Protein AF-T1E866-F1 (afdb_monomer_lite)

Structure (mmCIF, N/CA/C/O backbone):
data_AF-T1E866-F1
#
_entry.id   AF-T1E866-F1
#
loop_
_atom_site.group_PDB
_atom_site.id
_atom_site.type_symbol
_atom_site.label_atom_id
_atom_site.label_alt_id
_atom_site.label_comp_id
_atom_site.label_asym_id
_atom_site.label_entity_id
_atom_site.label_seq_id
_atom_site.pdbx_PDB_ins_code
_atom_site.Cartn_x
_atom_site.Cartn_y
_atom_site.Cartn_z
_atom_site.occupancy
_atom_site.B_iso_or_equiv
_atom_site.auth_seq_id
_atom_site.auth_comp_id
_atom_site.auth_asym_id
_atom_site.auth_atom_id
_atom_site.pdbx_PDB_model_num
ATOM 1 N N . MET A 1 1 ? -22.130 5.544 -5.874 1.00 69.06 1 MET A N 1
ATOM 2 C CA . MET A 1 1 ? -20.720 5.837 -5.523 1.00 69.06 1 MET A CA 1
ATOM 3 C C . MET A 1 1 ? -20.012 4.510 -5.262 1.00 69.06 1 MET A C 1
ATOM 5 O O . MET A 1 1 ? -20.397 3.837 -4.322 1.00 69.06 1 MET A O 1
ATOM 9 N N . THR A 1 2 ? -19.070 4.091 -6.118 1.00 89.69 2 THR A N 1
ATOM 10 C CA . THR A 1 2 ? -18.513 2.711 -6.136 1.00 89.69 2 THR A CA 1
ATOM 11 C C . THR A 1 2 ? -17.611 2.375 -4.942 1.00 89.69 2 THR A C 1
ATOM 13 O O . THR A 1 2 ? -17.601 1.239 -4.492 1.00 89.69 2 THR A O 1
ATOM 16 N N . TRP A 1 3 ? -16.903 3.368 -4.393 1.00 91.19 3 TRP A N 1
ATOM 17 C CA . TRP A 1 3 ? -16.041 3.219 -3.215 1.00 91.19 3 TRP A CA 1
ATOM 18 C C . TRP A 1 3 ? -16.491 4.188 -2.118 1.00 91.19 3 TRP A C 1
ATOM 20 O O . TRP A 1 3 ? -16.171 5.382 -2.219 1.00 91.19 3 TRP A O 1
ATOM 30 N N . PRO A 1 4 ? -17.272 3.734 -1.122 1.00 90.88 4 PRO A N 1
ATOM 31 C CA . PRO A 1 4 ? -17.733 4.593 -0.032 1.00 90.88 4 PRO A CA 1
ATOM 32 C C . PRO A 1 4 ? -16.583 4.965 0.912 1.00 90.88 4 PRO A C 1
ATOM 34 O O . PRO A 1 4 ? -16.454 6.126 1.289 1.00 90.88 4 PRO A O 1
ATOM 37 N N . GLN A 1 5 ? -15.700 4.011 1.216 1.00 93.00 5 GLN A N 1
ATOM 38 C CA . GLN A 1 5 ? -14.484 4.240 1.993 1.00 93.00 5 GLN A CA 1
ATOM 39 C C . GLN A 1 5 ? -13.355 4.706 1.066 1.00 93.00 5 GLN A C 1
ATOM 41 O O . GLN A 1 5 ? -13.042 4.051 0.072 1.00 93.00 5 GLN A O 1
ATOM 46 N N . LYS A 1 6 ? -12.747 5.856 1.376 1.00 95.44 6 LYS A N 1
ATOM 47 C CA . LYS A 1 6 ? -11.632 6.448 0.611 1.00 95.44 6 LYS A CA 1
ATOM 48 C C . LYS A 1 6 ? -10.279 5.990 1.150 1.00 95.44 6 LYS A C 1
ATOM 50 O O . LYS A 1 6 ? -9.395 6.806 1.381 1.00 95.44 6 LYS A O 1
ATOM 55 N N . LEU A 1 7 ? -10.161 4.686 1.371 1.00 97.44 7 LEU A N 1
ATOM 56 C CA . LEU A 1 7 ? -8.967 4.032 1.892 1.00 97.44 7 LEU A CA 1
ATOM 57 C C . LEU A 1 7 ? -8.283 3.245 0.776 1.00 97.44 7 LEU A C 1
ATOM 59 O O . LEU A 1 7 ? -8.947 2.715 -0.118 1.00 97.44 7 LEU A O 1
ATOM 63 N N . LEU A 1 8 ? -6.959 3.197 0.842 1.00 97.56 8 LEU A N 1
ATOM 64 C CA . LEU A 1 8 ? -6.064 2.534 -0.097 1.00 97.56 8 LEU A CA 1
ATOM 65 C C . LEU A 1 8 ? -5.259 1.473 0.641 1.00 97.56 8 LEU A C 1
ATOM 67 O O . LEU A 1 8 ? -4.536 1.817 1.566 1.00 97.56 8 LEU A O 1
ATOM 71 N N . TRP A 1 9 ? -5.287 0.232 0.178 1.00 98.50 9 TRP A N 1
ATOM 72 C CA . TRP A 1 9 ? -4.346 -0.793 0.621 1.00 98.50 9 TRP A CA 1
ATOM 73 C C . TRP A 1 9 ? -2.929 -0.542 0.066 1.00 98.50 9 TRP A C 1
ATOM 75 O O . TRP A 1 9 ? -2.781 -0.314 -1.134 1.00 98.50 9 TRP A O 1
ATOM 85 N N . HIS A 1 10 ? -1.882 -0.634 0.902 1.00 98.38 10 HIS A N 1
ATOM 86 C CA . HIS A 1 10 ? -0.481 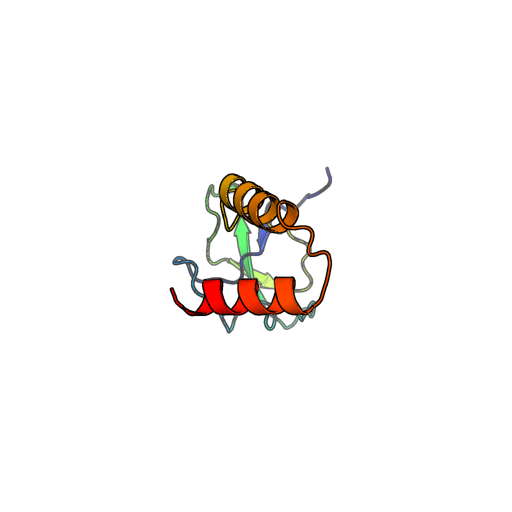-0.568 0.431 1.00 98.38 10 HIS A CA 1
ATOM 87 C C . HIS A 1 10 ? 0.471 -1.597 1.071 1.00 98.38 10 HIS A C 1
ATOM 89 O O . HIS A 1 10 ? 1.388 -2.056 0.393 1.00 98.38 10 HIS A O 1
ATOM 95 N N . GLY A 1 11 ? 0.266 -2.011 2.331 1.00 98.31 11 GLY A N 1
ATOM 96 C CA . GLY A 1 11 ? 1.050 -3.098 2.949 1.00 98.31 11 GLY A CA 1
ATOM 97 C C . GLY A 1 11 ? 2.565 -2.837 3.048 1.00 98.31 11 GLY A C 1
ATOM 98 O O . GLY A 1 11 ? 3.372 -3.765 2.940 1.00 98.31 11 GLY A O 1
ATOM 99 N N . SER A 1 12 ? 2.964 -1.577 3.223 1.00 98.38 12 SER A N 1
ATOM 100 C CA . SER A 1 12 ? 4.367 -1.140 3.220 1.00 98.38 12 SER A CA 1
ATOM 101 C C . SER A 1 12 ? 4.679 -0.146 4.341 1.00 98.38 12 SER A C 1
ATOM 103 O O . SER A 1 12 ? 3.784 0.546 4.822 1.00 98.38 12 SER A O 1
ATOM 105 N N . SER A 1 13 ? 5.951 -0.005 4.712 1.00 97.94 13 SER A N 1
ATOM 106 C CA . SER A 1 13 ? 6.422 1.079 5.579 1.00 97.94 13 SER A CA 1
ATOM 107 C C . SER A 1 13 ? 6.248 2.446 4.901 1.00 97.94 13 SER A C 1
ATOM 109 O O . SER A 1 13 ? 5.967 2.536 3.699 1.00 97.94 13 SER A O 1
ATOM 111 N N . ALA A 1 14 ? 6.469 3.525 5.655 1.00 97.00 14 ALA A N 1
ATOM 112 C CA . ALA A 1 14 ? 6.444 4.891 5.126 1.00 97.00 14 ALA A CA 1
ATOM 113 C C . ALA A 1 14 ? 7.501 5.141 4.028 1.00 97.00 14 ALA A C 1
ATOM 115 O O . ALA A 1 14 ? 7.355 6.070 3.238 1.00 97.00 14 ALA A O 1
ATOM 116 N N . LEU A 1 15 ? 8.544 4.303 3.958 1.00 97.19 15 LEU A N 1
ATOM 117 C CA . LEU A 1 15 ? 9.589 4.349 2.929 1.00 97.19 15 LEU A CA 1
ATOM 118 C C . LEU A 1 15 ? 9.293 3.434 1.728 1.00 97.19 15 LEU A C 1
ATOM 120 O O . LEU A 1 15 ? 10.094 3.356 0.801 1.00 97.19 15 LEU A O 1
ATOM 124 N N . GLY A 1 16 ? 8.149 2.742 1.726 1.00 96.94 16 GLY A N 1
ATOM 125 C CA . GLY A 1 16 ? 7.756 1.827 0.652 1.00 96.94 16 GLY A CA 1
ATOM 126 C C . GLY A 1 16 ? 8.354 0.422 0.766 1.00 96.94 16 GLY A C 1
ATOM 127 O O . GLY A 1 16 ? 8.193 -0.389 -0.144 1.00 96.94 16 GLY A O 1
ATOM 128 N N . GLU A 1 17 ? 9.013 0.097 1.878 1.00 98.31 17 GLU A N 1
ATOM 129 C CA . GLU A 1 17 ? 9.510 -1.255 2.133 1.00 98.31 17 GLU A CA 1
ATOM 130 C C . GLU A 1 17 ? 8.355 -2.183 2.507 1.00 98.31 17 GLU A C 1
ATOM 132 O O . GLU A 1 17 ? 7.375 -1.772 3.124 1.00 98.31 17 GLU A O 1
ATOM 137 N N . ARG A 1 18 ? 8.467 -3.464 2.170 1.00 97.88 18 ARG A N 1
ATOM 138 C CA . ARG A 1 18 ? 7.448 -4.467 2.501 1.00 97.88 18 ARG A CA 1
ATOM 139 C C . ARG A 1 18 ? 7.246 -4.575 4.019 1.00 97.88 18 ARG A C 1
ATOM 141 O O . ARG A 1 18 ? 8.183 -4.911 4.737 1.00 97.88 18 ARG A O 1
ATOM 148 N N . ALA A 1 19 ? 6.010 -4.401 4.489 1.00 97.81 19 ALA A N 1
ATOM 149 C CA . ALA A 1 19 ? 5.663 -4.556 5.901 1.00 97.81 19 ALA A CA 1
ATOM 150 C C . ALA A 1 19 ? 5.182 -5.989 6.191 1.00 97.81 19 ALA A C 1
ATOM 152 O O . ALA A 1 19 ? 3.986 -6.267 6.171 1.00 97.81 19 ALA A O 1
ATOM 153 N N . ILE A 1 20 ? 6.129 -6.903 6.437 1.00 97.62 20 ILE A N 1
ATOM 154 C CA . ILE A 1 20 ? 5.898 -8.363 6.535 1.00 97.62 20 ILE A CA 1
ATOM 155 C C . ILE A 1 20 ? 4.819 -8.749 7.562 1.00 97.62 20 ILE A C 1
ATOM 157 O O . ILE A 1 20 ? 4.115 -9.735 7.379 1.00 97.62 20 ILE A O 1
ATOM 161 N N . GLU A 1 21 ? 4.660 -7.980 8.633 1.00 97.12 21 GLU A N 1
ATOM 162 C CA . GLU A 1 21 ? 3.670 -8.273 9.676 1.00 97.12 21 GLU A CA 1
ATOM 163 C C . GLU A 1 21 ? 2.270 -7.725 9.358 1.00 97.12 21 GLU A C 1
ATOM 165 O O . GLU A 1 21 ? 1.290 -8.123 9.984 1.00 97.12 21 GLU A O 1
ATOM 170 N N . THR A 1 22 ? 2.155 -6.793 8.408 1.00 98.12 22 THR A N 1
ATOM 171 C CA . THR A 1 22 ? 0.950 -5.972 8.206 1.00 98.12 22 THR A CA 1
ATOM 172 C C . THR A 1 22 ? 0.630 -5.764 6.728 1.00 98.12 22 THR A C 1
ATOM 174 O O . THR A 1 22 ? 0.409 -4.649 6.250 1.00 98.12 22 THR A O 1
ATOM 177 N N . TYR A 1 23 ? 0.616 -6.864 5.989 1.00 98.25 23 TYR A N 1
ATOM 178 C CA . TYR A 1 23 ? 0.316 -6.916 4.555 1.00 98.25 23 TYR A CA 1
ATOM 179 C C . TYR A 1 23 ? -0.597 -8.096 4.185 1.00 98.25 23 TYR A C 1
ATOM 181 O O . TYR A 1 23 ? -0.465 -8.681 3.110 1.00 98.25 23 TYR A O 1
ATOM 189 N N . CYS A 1 24 ? -1.486 -8.488 5.106 1.00 98.31 24 CYS A N 1
ATOM 190 C CA . CYS A 1 24 ? -2.483 -9.543 4.891 1.00 98.31 24 CYS A CA 1
ATOM 191 C C . CYS A 1 24 ? -1.899 -10.885 4.415 1.00 98.31 24 CYS A C 1
ATOM 193 O O . CYS A 1 24 ? -2.386 -11.464 3.445 1.00 98.31 24 CYS A O 1
ATOM 195 N N . ASP A 1 25 ? -0.836 -11.362 5.079 1.00 97.38 25 ASP A N 1
ATOM 196 C CA . ASP A 1 25 ? -0.085 -12.570 4.697 1.00 97.38 25 ASP A CA 1
ATOM 197 C C . ASP A 1 25 ? 0.319 -12.565 3.210 1.00 97.38 25 ASP A C 1
ATOM 199 O O . ASP A 1 25 ? 0.022 -13.491 2.456 1.00 97.38 25 ASP A O 1
ATOM 203 N N . ALA A 1 26 ? 0.976 -11.486 2.777 1.00 97.56 26 ALA A N 1
ATOM 204 C CA . ALA A 1 26 ? 1.310 -11.234 1.377 1.00 97.56 26 ALA A CA 1
ATOM 205 C C . ALA A 1 26 ? 0.072 -11.196 0.457 1.00 97.56 26 ALA A C 1
ATOM 207 O O . ALA A 1 26 ? 0.105 -11.721 -0.653 1.00 97.56 26 ALA A O 1
ATOM 208 N N . TRP A 1 27 ? -0.999 -10.538 0.914 1.00 97.88 27 TRP A N 1
ATOM 209 C CA . TRP A 1 27 ? -2.289 -10.393 0.223 1.00 97.88 27 TRP A CA 1
ATOM 210 C C . TRP A 1 27 ? -3.080 -11.695 0.016 1.00 97.88 27 TRP A C 1
ATOM 212 O O . TRP A 1 27 ? -4.033 -11.714 -0.762 1.00 97.88 27 TRP A O 1
ATOM 222 N N . HIS A 1 28 ? -2.718 -12.779 0.704 1.00 98.00 28 HIS A N 1
ATOM 223 C CA . HIS A 1 28 ? -3.380 -14.081 0.571 1.00 98.00 28 HIS A CA 1
ATOM 224 C C . HIS A 1 28 ? -4.465 -14.346 1.621 1.00 98.00 28 HIS A C 1
ATOM 226 O O . HIS A 1 28 ? -5.116 -15.388 1.566 1.00 98.00 28 HIS A O 1
ATOM 232 N N . SER A 1 29 ? -4.682 -13.427 2.564 1.00 97.50 29 SER A N 1
ATOM 233 C CA . SER A 1 29 ? -5.719 -13.568 3.585 1.00 97.50 29 SER A CA 1
ATOM 234 C C . SER A 1 29 ? -6.726 -12.425 3.538 1.00 97.50 29 SER A C 1
ATOM 236 O O . SER A 1 29 ? -6.349 -11.258 3.508 1.00 97.50 29 SER A O 1
ATOM 238 N N 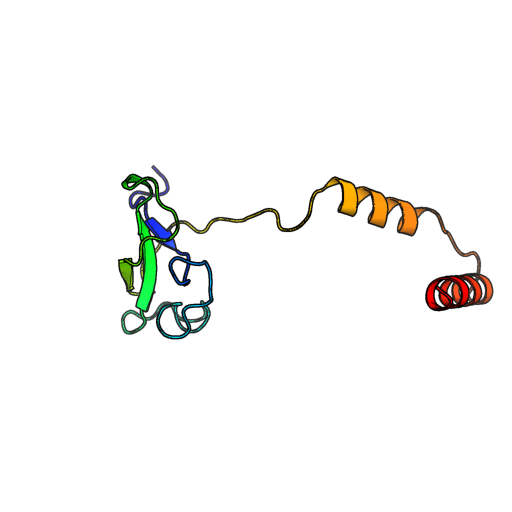. ALA A 1 30 ? -8.008 -12.782 3.595 1.00 97.56 30 ALA A N 1
ATOM 239 C CA . ALA A 1 30 ? -9.126 -11.870 3.845 1.00 97.56 30 ALA A CA 1
ATOM 240 C C . ALA A 1 30 ? -9.751 -12.115 5.232 1.00 97.56 30 ALA A C 1
ATOM 242 O O . ALA A 1 30 ? -10.912 -11.791 5.460 1.00 97.56 30 ALA A O 1
ATOM 243 N N . SER A 1 31 ? -9.014 -12.770 6.133 1.00 98.06 31 SER A N 1
ATOM 244 C CA . SER A 1 31 ? -9.501 -13.102 7.470 1.00 98.06 31 SER A CA 1
ATOM 245 C C . SER A 1 31 ? -9.475 -11.882 8.388 1.00 98.06 31 SER A C 1
ATOM 247 O O . SER A 1 31 ? -8.577 -11.042 8.295 1.00 98.06 31 SER A O 1
ATOM 249 N N . SER A 1 32 ? -10.445 -11.799 9.299 1.00 97.88 32 SER A N 1
ATOM 250 C CA . SER A 1 32 ? -10.593 -10.650 10.195 1.00 97.88 32 SER A CA 1
ATOM 251 C C . SER A 1 32 ? -9.548 -10.586 11.318 1.00 97.88 32 SER A C 1
ATOM 253 O O . SER A 1 32 ? -9.423 -9.584 12.015 1.00 97.88 32 SER A O 1
ATOM 255 N N . ASP A 1 33 ? -8.815 -11.679 11.534 1.00 97.62 33 ASP A N 1
ATOM 256 C CA . ASP A 1 33 ? -7.704 -11.784 12.488 1.00 97.62 33 ASP A CA 1
ATOM 257 C C . ASP A 1 33 ? -6.360 -11.325 11.893 1.00 97.62 33 ASP A C 1
ATOM 259 O O . ASP A 1 33 ? -5.378 -11.165 12.621 1.00 97.62 33 ASP A O 1
ATOM 263 N N . LYS A 1 34 ? -6.305 -11.097 10.576 1.00 98.31 34 LYS A N 1
ATOM 264 C CA . LYS A 1 34 ? -5.129 -10.573 9.881 1.00 98.31 34 LYS A CA 1
ATOM 265 C C . LYS A 1 34 ? -5.246 -9.074 9.679 1.00 98.31 34 LYS A C 1
ATOM 267 O O . LYS A 1 34 ? -6.329 -8.529 9.481 1.00 98.31 34 LYS A O 1
ATOM 272 N N . ILE A 1 35 ? -4.091 -8.413 9.697 1.00 98.44 35 ILE A N 1
ATOM 273 C CA . ILE A 1 35 ? -3.979 -6.961 9.588 1.00 98.44 35 ILE A CA 1
ATOM 274 C C . ILE A 1 35 ? -3.192 -6.577 8.333 1.00 98.44 35 ILE A C 1
ATOM 276 O O . ILE A 1 35 ? -2.177 -7.189 7.985 1.00 98.44 35 ILE A O 1
ATOM 280 N N . GLY A 1 36 ? -3.656 -5.522 7.673 1.00 98.50 36 GLY A N 1
ATOM 281 C CA . GLY A 1 36 ? -2.974 -4.832 6.588 1.00 98.50 36 GLY A CA 1
ATOM 282 C C . GLY A 1 36 ? -2.773 -3.354 6.912 1.00 98.50 36 GLY A C 1
ATOM 283 O O . GLY A 1 36 ? -3.491 -2.789 7.742 1.00 98.50 36 GLY A O 1
ATOM 284 N N . LEU A 1 37 ? -1.822 -2.720 6.227 1.00 98.62 37 LEU A N 1
ATOM 285 C CA . LEU A 1 37 ? -1.678 -1.264 6.221 1.00 98.62 37 LEU A CA 1
ATOM 286 C C . LEU A 1 37 ? -2.443 -0.636 5.060 1.00 98.62 37 LEU A C 1
ATOM 288 O O . LEU A 1 37 ? -2.266 -1.036 3.898 1.00 98.62 37 LEU A O 1
ATOM 292 N N . ALA A 1 38 ? -3.256 0.361 5.395 1.00 98.25 38 ALA A N 1
ATOM 293 C CA . ALA A 1 38 ? -3.971 1.196 4.449 1.00 98.25 38 ALA A CA 1
ATOM 294 C C . ALA A 1 38 ? -3.763 2.684 4.757 1.00 98.25 38 ALA A C 1
ATOM 296 O O . ALA A 1 38 ? -3.344 3.047 5.848 1.00 98.25 38 ALA A O 1
ATOM 297 N N . SER A 1 39 ? -4.104 3.537 3.795 1.00 98.12 39 SER A N 1
ATOM 298 C CA . SER A 1 39 ? -3.987 4.990 3.913 1.00 98.12 39 SER A CA 1
ATOM 299 C C . SER A 1 39 ? -5.262 5.679 3.446 1.00 98.12 39 SER A C 1
ATOM 301 O O . SER A 1 39 ? -5.820 5.337 2.396 1.00 98.12 39 SER A O 1
ATOM 303 N N . SER A 1 40 ? -5.716 6.683 4.195 1.00 96.50 40 SER A N 1
ATOM 30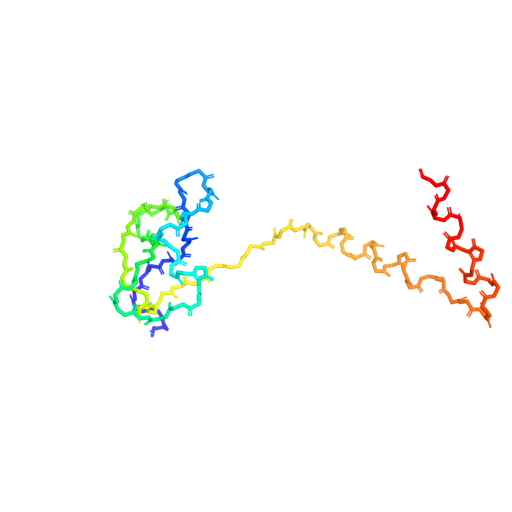4 C CA . SER A 1 40 ? -6.819 7.553 3.784 1.00 96.50 40 SER A CA 1
ATOM 305 C C . SER A 1 40 ? -6.400 8.525 2.682 1.00 96.50 40 SER A C 1
ATOM 307 O O . SER A 1 40 ? -5.514 9.363 2.857 1.00 96.50 40 SER A O 1
ATOM 309 N N . LEU A 1 41 ? -7.113 8.495 1.554 1.00 94.88 41 LEU A N 1
ATOM 310 C CA . LEU A 1 41 ? -6.929 9.456 0.462 1.00 94.88 41 LEU A CA 1
ATOM 311 C C . LEU A 1 41 ? -7.354 10.879 0.853 1.00 94.88 41 LEU A C 1
ATOM 313 O O . LEU A 1 41 ? -6.955 11.834 0.194 1.00 94.88 41 LEU A O 1
ATOM 317 N N . LEU A 1 42 ? -8.142 11.040 1.922 1.00 94.19 42 LEU A N 1
ATOM 318 C CA . LEU A 1 42 ? -8.535 12.359 2.432 1.00 94.19 42 LEU A CA 1
ATOM 319 C C . LEU A 1 42 ? -7.371 13.079 3.132 1.00 94.19 42 LEU A C 1
ATOM 321 O O . LEU A 1 42 ? -7.392 14.300 3.248 1.00 94.19 42 LEU A O 1
ATOM 325 N N . GLY A 1 43 ? -6.356 12.332 3.578 1.00 91.06 43 GLY A N 1
ATOM 326 C CA . GLY A 1 43 ? -5.163 12.868 4.236 1.00 91.06 43 GLY A CA 1
ATOM 327 C C . GLY A 1 43 ? -4.066 13.341 3.276 1.00 91.06 43 GLY A C 1
ATOM 328 O O . GLY A 1 43 ? -3.016 13.775 3.742 1.00 91.06 43 GLY A O 1
ATOM 329 N N . ASN A 1 44 ? -4.277 13.254 1.954 1.00 91.69 44 ASN A N 1
ATOM 330 C CA . ASN A 1 44 ? -3.276 13.561 0.917 1.00 91.69 44 ASN A CA 1
ATOM 331 C C . ASN A 1 44 ? -1.952 12.787 1.070 1.00 91.69 44 ASN A C 1
ATOM 333 O O . ASN A 1 44 ? -0.884 13.268 0.690 1.00 91.69 44 ASN A O 1
ATOM 337 N N . LYS A 1 45 ? -2.019 11.569 1.611 1.00 93.81 45 LYS A N 1
ATOM 338 C CA . LYS A 1 45 ? -0.890 10.644 1.734 1.00 93.81 45 LYS A CA 1
ATOM 339 C C . LYS A 1 45 ? -1.288 9.275 1.201 1.00 93.81 45 LYS A C 1
ATOM 341 O O . LYS A 1 45 ? -2.450 8.882 1.275 1.00 93.81 45 LYS A O 1
ATOM 346 N N . LEU A 1 46 ? -0.309 8.552 0.661 1.00 96.75 46 LEU A N 1
ATOM 347 C CA . LEU A 1 46 ? -0.514 7.202 0.127 1.00 96.75 46 LEU A CA 1
ATOM 348 C C . LEU A 1 46 ? -0.042 6.097 1.075 1.00 96.75 46 LEU A C 1
ATOM 350 O O . LEU A 1 46 ? -0.508 4.971 0.948 1.00 96.75 46 LEU A O 1
ATOM 354 N N . LEU A 1 47 ? 0.876 6.414 1.992 1.00 97.62 47 LEU A N 1
ATOM 355 C CA . LEU A 1 47 ? 1.553 5.449 2.862 1.00 97.62 47 LEU A CA 1
ATOM 356 C C . LEU A 1 47 ? 1.398 5.808 4.351 1.00 97.62 47 LEU A C 1
ATOM 358 O O . LEU A 1 47 ? 2.325 5.580 5.134 1.00 97.62 47 LEU A O 1
ATOM 362 N N . ASP A 1 48 ? 0.272 6.412 4.752 1.00 97.44 48 ASP A N 1
ATOM 363 C CA . ASP A 1 48 ? -0.025 6.533 6.187 1.00 97.44 48 ASP A CA 1
ATOM 364 C C . ASP A 1 48 ? -0.133 5.130 6.802 1.00 97.44 48 ASP A C 1
ATOM 366 O O . ASP A 1 48 ? -0.567 4.182 6.161 1.00 97.44 48 ASP A O 1
ATOM 370 N N . GLN A 1 49 ? 0.335 4.972 8.037 1.00 97.69 49 GLN A N 1
ATOM 371 C CA . GLN A 1 49 ? 0.544 3.657 8.651 1.00 97.69 49 GLN A CA 1
ATOM 372 C C . GLN A 1 49 ? -0.690 3.200 9.451 1.00 97.69 49 GLN A C 1
ATOM 374 O O . GLN A 1 49 ? -0.575 2.773 10.603 1.00 97.69 49 GLN A O 1
ATOM 379 N N . GLU A 1 50 ? -1.881 3.326 8.860 1.00 98.00 50 GLU A N 1
ATOM 380 C CA . GLU A 1 50 ? -3.144 2.956 9.504 1.00 98.00 50 GLU A CA 1
ATOM 381 C C . GLU A 1 50 ? -3.398 1.447 9.359 1.00 98.00 50 GLU A C 1
ATOM 383 O O . GLU A 1 50 ? -3.257 0.864 8.283 1.00 98.00 50 GLU A O 1
ATOM 388 N N . ARG A 1 51 ? -3.767 0.787 10.462 1.00 98.31 51 ARG A N 1
ATOM 389 C CA . ARG A 1 51 ? -3.974 -0.667 10.517 1.00 98.31 51 ARG A CA 1
ATOM 390 C C . ARG A 1 51 ? -5.447 -1.008 10.364 1.00 98.31 51 ARG A C 1
ATOM 392 O O . ARG A 1 51 ? -6.275 -0.516 11.127 1.00 98.31 51 ARG A O 1
ATOM 399 N N . TYR A 1 52 ? -5.749 -1.913 9.442 1.00 98.31 52 TYR A N 1
ATOM 400 C CA . TYR A 1 52 ? -7.103 -2.395 9.196 1.00 98.31 52 TYR A CA 1
ATOM 401 C C . TYR A 1 52 ? -7.137 -3.911 9.058 1.00 98.31 52 TYR A C 1
ATOM 403 O O . TYR A 1 52 ? -6.166 -4.537 8.637 1.00 98.31 52 TYR A O 1
ATOM 411 N N . SER A 1 53 ? -8.284 -4.486 9.398 1.00 98.25 53 SER A N 1
ATOM 412 C CA . SER A 1 53 ? -8.560 -5.905 9.210 1.00 98.25 53 SER A CA 1
ATOM 413 C C . SER A 1 53 ? -8.638 -6.259 7.718 1.00 98.25 53 SER A C 1
ATOM 415 O O . SER A 1 53 ? -9.189 -5.492 6.922 1.00 98.25 53 SER A O 1
ATOM 417 N N . CYS A 1 54 ? -8.084 -7.405 7.324 1.00 98.44 54 CYS A N 1
ATOM 418 C CA . CYS A 1 54 ? -7.936 -7.795 5.916 1.00 98.44 54 CYS A CA 1
ATOM 419 C C . CYS A 1 54 ? -9.250 -8.177 5.211 1.00 98.44 54 CYS A C 1
ATOM 421 O O . CYS A 1 54 ? -9.276 -8.307 3.989 1.00 98.44 54 CYS A O 1
ATOM 423 N N . ASP A 1 55 ? -10.351 -8.314 5.949 1.00 98.12 55 ASP A N 1
ATOM 424 C CA . ASP A 1 55 ? -11.705 -8.500 5.409 1.00 98.12 55 ASP A CA 1
ATOM 425 C C . ASP A 1 55 ? -12.313 -7.205 4.823 1.00 98.12 55 ASP A C 1
ATOM 427 O O . ASP A 1 55 ? -13.360 -7.236 4.165 1.00 98.12 55 ASP A O 1
ATOM 431 N N . ASN A 1 56 ? -11.648 -6.059 5.012 1.00 97.44 56 ASN A N 1
ATOM 432 C CA . ASN A 1 56 ? -12.079 -4.779 4.462 1.00 97.44 56 ASN A CA 1
ATOM 433 C C . ASN A 1 56 ? -11.839 -4.671 2.947 1.00 97.44 56 ASN A C 1
ATOM 435 O O . ASN A 1 56 ? -10.804 -5.059 2.400 1.00 97.44 56 ASN A O 1
ATOM 439 N N . ARG A 1 57 ? -12.792 -4.036 2.255 1.00 95.69 57 ARG A N 1
ATOM 440 C CA . ARG A 1 57 ? -12.736 -3.794 0.806 1.00 95.69 57 ARG A CA 1
ATOM 441 C C . ARG A 1 57 ? -12.341 -2.351 0.520 1.00 95.69 5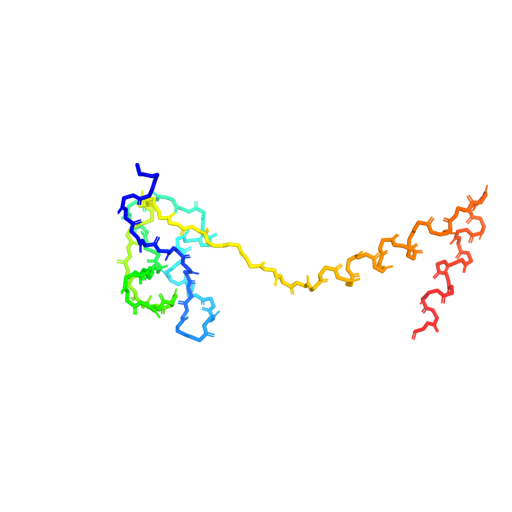7 ARG A C 1
ATOM 443 O O . ARG A 1 57 ? -13.194 -1.466 0.477 1.00 95.69 57 ARG A O 1
ATOM 450 N N . PHE A 1 58 ? -11.051 -2.133 0.294 1.00 96.88 58 PHE A N 1
ATOM 451 C CA . PHE A 1 58 ? -10.480 -0.825 -0.028 1.00 96.88 58 PHE A CA 1
ATOM 452 C C . PHE A 1 58 ? -9.968 -0.753 -1.467 1.00 96.88 58 PHE A C 1
ATOM 454 O O . PHE A 1 58 ? -9.958 -1.740 -2.203 1.00 96.88 58 PHE A O 1
ATOM 461 N N . ILE A 1 59 ? -9.556 0.447 -1.869 1.00 97.50 59 ILE A N 1
ATOM 462 C CA . ILE A 1 59 ? -8.989 0.721 -3.186 1.00 97.50 59 ILE A CA 1
ATOM 463 C C . ILE A 1 59 ? -7.605 0.065 -3.282 1.00 97.50 59 ILE A C 1
ATOM 465 O O . ILE A 1 59 ? -6.836 0.072 -2.322 1.00 97.50 59 ILE A O 1
ATOM 469 N N . VAL A 1 60 ? -7.272 -0.456 -4.462 1.00 97.00 60 VAL A N 1
ATOM 470 C CA . VAL A 1 60 ? -5.924 -0.909 -4.828 1.00 97.00 60 VAL A CA 1
ATOM 471 C C . VAL A 1 60 ? -5.458 -0.067 -6.008 1.00 97.00 60 VAL A C 1
ATOM 473 O O . VAL A 1 60 ? -6.190 0.084 -6.988 1.00 97.00 60 VAL A O 1
ATOM 476 N N . LEU A 1 61 ? -4.258 0.504 -5.913 1.00 96.81 61 LEU A N 1
ATOM 477 C CA . LEU A 1 61 ? -3.657 1.261 -7.009 1.00 96.81 61 LEU A CA 1
ATOM 478 C C . LEU A 1 61 ? -2.778 0.360 -7.872 1.00 96.81 61 LEU A C 1
ATOM 480 O O . LEU A 1 61 ? -2.105 -0.546 -7.384 1.00 96.81 61 LEU A O 1
ATOM 484 N N . CYS A 1 62 ? -2.745 0.663 -9.164 1.00 96.25 62 CYS A N 1
ATOM 485 C CA . CYS A 1 62 ? -1.784 0.099 -10.099 1.00 96.25 62 CYS A CA 1
ATOM 486 C C . CYS A 1 62 ? -0.813 1.201 -10.520 1.00 96.25 62 CYS A C 1
ATOM 488 O O . CYS A 1 62 ? -1.236 2.313 -10.833 1.00 96.25 62 CYS A O 1
ATOM 490 N N . VAL A 1 63 ? 0.480 0.885 -10.548 1.00 93.88 63 VAL A N 1
ATOM 491 C CA . VAL A 1 63 ? 1.539 1.816 -10.952 1.00 93.88 63 VAL A CA 1
ATOM 492 C C . VAL A 1 63 ? 2.229 1.317 -12.216 1.00 93.88 63 VAL A C 1
ATOM 494 O O . VAL A 1 63 ? 2.435 0.115 -12.402 1.00 93.88 63 VAL A O 1
ATOM 497 N N . GLU A 1 64 ? 2.594 2.235 -13.106 1.00 92.69 64 GLU A N 1
ATOM 498 C CA . GLU A 1 64 ? 3.426 1.905 -14.258 1.00 92.69 64 GLU A CA 1
ATOM 499 C C . GLU A 1 64 ? 4.876 1.703 -13.798 1.00 92.69 64 GLU A C 1
ATOM 501 O O . GLU A 1 64 ? 5.555 2.648 -13.415 1.00 92.69 64 GLU A O 1
ATOM 506 N N . ALA A 1 65 ? 5.359 0.459 -13.830 1.00 89.81 65 ALA A N 1
ATOM 507 C CA . ALA A 1 65 ? 6.717 0.138 -13.385 1.00 89.81 65 ALA A CA 1
ATOM 508 C C . ALA A 1 65 ? 7.807 0.441 -14.432 1.00 89.81 65 ALA A C 1
ATOM 510 O O . ALA A 1 65 ? 8.976 0.589 -14.085 1.00 89.81 65 ALA A O 1
ATOM 511 N N . VAL A 1 66 ? 7.457 0.481 -15.723 1.00 87.06 66 VAL A N 1
ATOM 512 C CA . VAL A 1 66 ? 8.410 0.703 -16.823 1.00 87.06 66 VAL A CA 1
ATOM 513 C C . VAL A 1 66 ? 7.736 1.541 -17.909 1.00 87.06 66 VAL A C 1
ATOM 515 O O . VAL A 1 66 ? 6.650 1.136 -18.329 1.00 87.06 66 VAL A O 1
ATOM 518 N N . PRO A 1 67 ? 8.388 2.606 -18.423 1.00 81.06 67 PRO A N 1
ATOM 519 C CA . PRO A 1 67 ? 7.833 3.458 -19.471 1.00 81.06 67 PRO A CA 1
ATOM 520 C C . PRO A 1 67 ? 7.397 2.673 -20.713 1.00 81.06 67 PRO A C 1
ATOM 522 O O . PRO A 1 67 ? 8.130 1.802 -21.203 1.00 81.06 67 PRO A O 1
ATOM 525 N N . GLN A 1 68 ? 6.238 3.022 -21.269 1.00 70.88 68 GLN A N 1
ATOM 526 C CA . GLN A 1 68 ? 5.676 2.369 -22.459 1.00 70.88 68 GLN A CA 1
ATOM 527 C C . GLN A 1 68 ? 6.605 2.367 -23.686 1.00 70.88 68 GLN A C 1
ATOM 529 O O . GLN A 1 68 ? 6.613 1.385 -24.435 1.00 70.88 68 GLN A O 1
ATOM 534 N N . ASP A 1 69 ? 7.440 3.393 -23.876 1.00 68.19 69 ASP A N 1
ATOM 535 C CA . ASP A 1 69 ? 8.356 3.475 -25.027 1.00 68.19 69 ASP A CA 1
ATOM 536 C C . ASP A 1 69 ? 9.375 2.330 -25.056 1.00 68.19 69 ASP A C 1
ATOM 538 O O . ASP A 1 69 ? 9.678 1.771 -26.114 1.00 68.19 69 ASP A O 1
ATOM 542 N N . ARG A 1 70 ? 9.837 1.881 -23.881 1.00 59.00 70 ARG A N 1
ATOM 543 C CA . ARG A 1 70 ? 10.715 0.706 -23.777 1.00 59.00 70 ARG A CA 1
ATOM 544 C C . ARG A 1 70 ? 9.997 -0.589 -24.163 1.00 59.00 70 ARG A C 1
ATOM 546 O O . ARG A 1 70 ? 10.629 -1.488 -24.717 1.00 59.00 70 ARG A O 1
ATOM 553 N N . ARG A 1 71 ? 8.683 -0.692 -23.918 1.00 58.56 71 ARG A N 1
ATOM 554 C CA . ARG A 1 71 ? 7.875 -1.859 -24.324 1.00 58.56 71 ARG A CA 1
ATOM 555 C C . ARG A 1 71 ? 7.668 -1.908 -25.836 1.00 58.56 71 ARG A C 1
ATOM 557 O O . ARG A 1 71 ? 7.770 -2.990 -26.409 1.00 58.56 71 ARG A O 1
ATOM 564 N N . ARG A 1 72 ? 7.419 -0.760 -26.480 1.00 59.28 72 ARG A N 1
ATOM 565 C CA . ARG A 1 72 ? 7.282 -0.672 -27.945 1.00 59.28 72 ARG A CA 1
ATOM 566 C C . ARG A 1 72 ? 8.580 -1.046 -28.649 1.00 59.28 72 ARG A C 1
ATOM 568 O O . ARG A 1 72 ? 8.547 -1.948 -29.475 1.00 59.28 72 ARG 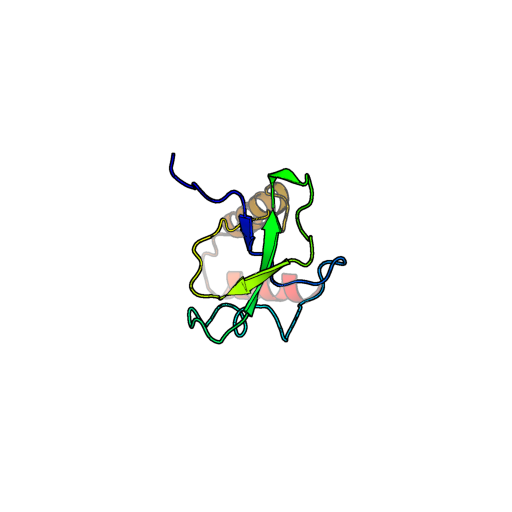A O 1
ATOM 575 N N . LYS A 1 73 ? 9.719 -0.472 -28.238 1.00 57.28 73 LYS A N 1
ATOM 576 C CA . LYS A 1 73 ? 11.028 -0.796 -28.832 1.00 57.28 73 LYS A CA 1
ATOM 577 C C . LYS A 1 73 ? 11.368 -2.286 -28.727 1.00 57.28 73 LYS A C 1
ATOM 579 O O . LYS A 1 73 ? 11.795 -2.879 -29.705 1.00 57.28 73 LYS A O 1
ATOM 584 N N . ARG A 1 74 ? 11.123 -2.911 -27.567 1.00 57.34 74 ARG A N 1
ATOM 585 C CA . ARG A 1 74 ? 11.385 -4.347 -27.356 1.00 57.34 74 ARG A CA 1
ATOM 586 C C . ARG A 1 74 ? 10.460 -5.256 -28.178 1.00 57.34 74 ARG A C 1
ATOM 588 O O . ARG A 1 74 ? 10.848 -6.369 -28.524 1.00 57.34 74 ARG A O 1
ATOM 595 N N . ARG A 1 75 ? 9.231 -4.811 -28.460 1.00 59.72 75 ARG A N 1
ATOM 596 C CA . ARG A 1 75 ? 8.302 -5.532 -29.340 1.00 59.72 75 ARG A CA 1
ATOM 597 C C . ARG A 1 75 ? 8.711 -5.391 -30.804 1.00 59.72 75 ARG A C 1
ATOM 599 O O . ARG A 1 75 ? 8.706 -6.394 -31.500 1.00 59.72 75 ARG A O 1
ATOM 606 N N . ASP A 1 76 ? 9.119 -4.193 -31.209 1.00 59.78 76 ASP A N 1
ATOM 607 C CA . ASP A 1 76 ? 9.555 -3.867 -32.571 1.00 59.78 76 ASP A CA 1
ATOM 608 C C . ASP A 1 76 ? 10.829 -4.639 -32.964 1.00 59.78 76 ASP A C 1
ATOM 610 O O . ASP A 1 76 ? 10.866 -5.311 -33.990 1.00 59.78 76 ASP A O 1
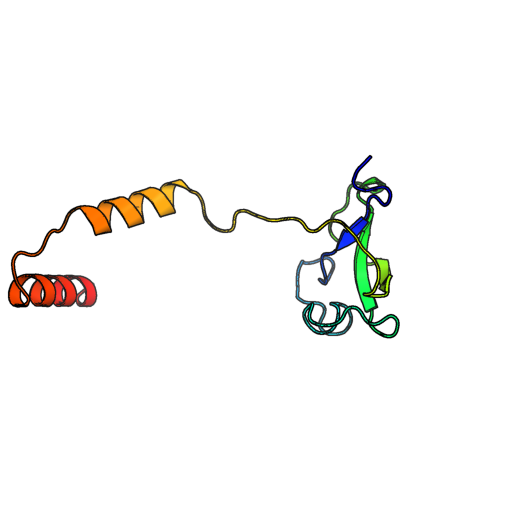ATOM 614 N N . THR A 1 77 ? 11.831 -4.702 -32.076 1.00 59.16 77 THR A N 1
ATOM 615 C CA . THR A 1 77 ? 13.043 -5.513 -32.313 1.00 59.16 77 THR A CA 1
ATOM 616 C C . THR A 1 77 ? 12.760 -7.012 -32.410 1.00 59.16 77 THR A C 1
ATOM 618 O O . THR A 1 77 ? 13.490 -7.729 -33.081 1.00 59.16 77 THR A O 1
ATOM 621 N N . ARG A 1 78 ? 11.715 -7.508 -31.734 1.00 57.06 78 ARG A N 1
ATOM 622 C CA . ARG A 1 78 ? 11.340 -8.931 -31.752 1.00 57.06 78 ARG A CA 1
ATOM 623 C C . ARG A 1 78 ? 10.427 -9.287 -32.932 1.00 57.06 78 ARG A C 1
ATOM 625 O O . ARG A 1 78 ? 10.345 -10.457 -33.277 1.00 57.06 78 ARG A O 1
ATOM 632 N N . SER A 1 79 ? 9.745 -8.311 -33.536 1.00 58.16 79 SER A N 1
ATOM 633 C CA . SER A 1 79 ? 8.905 -8.516 -34.724 1.00 58.16 79 SER A CA 1
ATOM 634 C C . SER A 1 79 ? 9.641 -8.339 -36.052 1.00 58.16 79 SER A C 1
ATOM 636 O O . SER A 1 79 ? 9.045 -8.617 -37.084 1.00 58.16 79 SER A O 1
ATOM 638 N N . GLN A 1 80 ? 10.889 -7.859 -36.054 1.00 61.69 80 GLN A N 1
ATOM 639 C CA . GLN A 1 80 ? 11.625 -7.572 -37.294 1.00 61.69 80 GLN A CA 1
ATOM 640 C C . GLN A 1 80 ? 12.392 -8.763 -37.884 1.00 61.69 80 GLN A C 1
ATOM 642 O O . GLN A 1 80 ? 12.784 -8.688 -39.042 1.00 61.69 80 GLN A O 1
ATOM 647 N N . HIS A 1 81 ? 12.586 -9.855 -37.142 1.00 66.19 81 HIS A N 1
ATOM 648 C CA . HIS A 1 81 ? 13.260 -11.043 -37.665 1.00 66.19 81 HIS A CA 1
ATOM 649 C C . HIS A 1 81 ? 12.273 -12.202 -37.834 1.00 66.19 81 HIS A C 1
ATOM 651 O O . HIS A 1 81 ? 11.930 -12.893 -36.874 1.00 66.19 81 HIS A O 1
ATOM 657 N N . GLU A 1 82 ? 11.818 -12.404 -39.069 1.00 70.38 82 GLU A N 1
ATOM 658 C CA . GLU A 1 82 ? 11.292 -13.689 -39.528 1.00 70.38 82 GLU A CA 1
ATOM 659 C C . GLU A 1 82 ? 12.479 -14.561 -39.932 1.00 70.38 82 GLU A C 1
ATOM 661 O O . GLU A 1 82 ? 13.220 -14.212 -40.845 1.00 70.38 82 GLU A O 1
ATOM 666 N N . PHE A 1 83 ? 12.670 -15.679 -39.234 1.00 79.50 83 PHE A N 1
ATOM 667 C CA . PHE A 1 83 ? 13.701 -16.657 -39.566 1.00 79.50 83 PHE A CA 1
ATOM 668 C C . PHE A 1 83 ? 13.095 -17.708 -40.489 1.00 79.50 83 PHE A C 1
ATOM 670 O O . PHE A 1 83 ? 12.070 -18.309 -40.154 1.00 79.50 83 PHE A O 1
ATOM 677 N N . ALA A 1 84 ? 13.718 -17.943 -41.641 1.00 75.25 84 ALA A N 1
ATOM 678 C CA . ALA A 1 84 ? 13.232 -18.929 -42.603 1.00 75.25 84 ALA A CA 1
ATOM 679 C C . ALA A 1 84 ? 13.546 -20.371 -42.164 1.00 75.25 84 ALA A C 1
ATOM 681 O O . ALA A 1 84 ? 12.915 -21.315 -42.643 1.00 75.25 84 ALA A O 1
ATOM 682 N N . ASN A 1 85 ? 14.524 -20.553 -41.270 1.00 80.56 85 ASN A N 1
ATOM 683 C CA . ASN A 1 85 ? 14.945 -21.853 -40.756 1.00 80.56 85 ASN A CA 1
ATOM 684 C C . ASN A 1 85 ? 15.624 -21.755 -39.372 1.00 80.56 85 ASN A C 1
ATOM 686 O O . ASN A 1 85 ? 15.888 -20.676 -38.841 1.00 80.56 85 ASN A O 1
ATOM 690 N N . GLU A 1 86 ? 15.890 -22.921 -38.784 1.00 83.12 86 GLU A N 1
ATOM 691 C CA . GLU A 1 86 ? 16.468 -23.075 -37.444 1.00 83.12 86 GLU A CA 1
ATOM 692 C C . GLU A 1 86 ? 17.938 -22.627 -37.355 1.00 83.12 86 GLU A C 1
ATOM 694 O O . GLU A 1 86 ? 18.363 -22.121 -36.313 1.00 83.12 86 GLU A O 1
ATOM 699 N N . GLU A 1 87 ? 18.711 -22.756 -38.438 1.00 87.31 87 GLU A N 1
ATOM 700 C CA . GLU A 1 87 ? 20.111 -22.311 -38.479 1.00 87.31 87 GLU A CA 1
ATOM 701 C C . GLU A 1 87 ? 20.203 -20.788 -38.355 1.00 87.31 87 GLU A C 1
ATOM 703 O O . GLU A 1 87 ? 21.004 -20.273 -37.573 1.00 87.31 87 GLU A O 1
ATOM 708 N N . GLU A 1 88 ? 19.328 -20.069 -39.059 1.00 85.50 88 GLU A N 1
ATOM 709 C CA . GLU A 1 88 ? 19.244 -18.609 -39.025 1.00 85.50 88 GLU A CA 1
ATOM 710 C C . GLU A 1 88 ? 18.844 -18.099 -37.629 1.00 85.50 88 GLU A C 1
ATOM 712 O O . GLU A 1 88 ? 19.445 -17.158 -37.103 1.00 85.50 88 GLU A O 1
ATOM 717 N N . TYR A 1 89 ? 17.889 -18.773 -36.975 1.00 84.62 89 TYR A N 1
ATOM 718 C CA . TYR A 1 89 ? 17.504 -18.465 -35.593 1.00 84.62 89 TYR A CA 1
ATOM 719 C C . TYR A 1 89 ? 18.650 -18.717 -34.602 1.00 84.62 89 TYR A C 1
ATOM 721 O O . TYR A 1 89 ? 18.905 -17.903 -33.711 1.00 84.62 89 TYR A O 1
ATOM 729 N N . SER A 1 90 ? 19.378 -19.821 -34.780 1.00 85.00 90 SER A N 1
ATOM 730 C CA . SER A 1 90 ? 20.496 -20.208 -33.912 1.00 85.00 90 SER A CA 1
ATOM 731 C C . SER A 1 90 ? 21.675 -19.237 -34.018 1.00 85.00 90 SER A C 1
ATOM 733 O O . SER A 1 90 ? 22.265 -18.871 -33.001 1.00 85.00 90 SER A O 1
ATOM 735 N N . GLN A 1 91 ? 21.988 -18.763 -35.227 1.00 85.31 91 GLN A N 1
ATOM 736 C CA . GLN A 1 91 ? 23.021 -17.745 -35.457 1.00 85.31 91 GLN A CA 1
ATOM 737 C C . GLN A 1 91 ? 22.656 -16.404 -34.808 1.00 85.31 91 GLN A C 1
ATOM 739 O O . GLN A 1 91 ? 23.509 -15.747 -34.208 1.00 85.31 91 GLN A O 1
ATOM 744 N N . TYR A 1 92 ? 21.380 -16.013 -34.865 1.00 83.69 92 TYR A N 1
ATOM 745 C CA . TYR A 1 92 ? 20.904 -14.805 -34.198 1.00 83.69 92 TYR A CA 1
ATOM 746 C C . TYR A 1 92 ? 21.043 -14.886 -32.673 1.00 83.69 92 TYR A C 1
ATOM 748 O O . TYR A 1 92 ? 21.553 -13.945 -32.063 1.00 83.69 92 TYR A O 1
ATOM 756 N N . LEU A 1 93 ? 20.661 -16.010 -32.057 1.00 78.75 93 LEU A N 1
ATOM 757 C CA . LEU A 1 93 ? 20.827 -16.209 -30.612 1.00 78.75 93 LEU A CA 1
ATOM 758 C C . LEU A 1 93 ? 22.299 -16.101 -30.184 1.00 78.75 93 LEU A C 1
ATOM 760 O O . LEU A 1 93 ? 22.602 -15.393 -29.227 1.00 78.75 93 LEU A O 1
ATOM 764 N N . GLN A 1 94 ? 23.220 -16.695 -30.949 1.00 84.00 94 GLN A N 1
ATOM 765 C CA . GLN A 1 94 ? 24.663 -16.576 -30.697 1.00 84.00 94 GLN A CA 1
ATOM 766 C C . GLN A 1 94 ? 25.169 -15.129 -30.794 1.00 84.00 94 GLN A C 1
ATOM 768 O O . GLN A 1 94 ? 26.067 -14.741 -30.050 1.00 84.00 94 GLN A O 1
ATOM 773 N N . SER A 1 95 ? 24.594 -14.318 -31.688 1.00 77.94 95 SER A N 1
ATOM 774 C CA . SER A 1 95 ? 24.972 -12.906 -31.838 1.00 77.94 95 SER A CA 1
ATOM 775 C C . SER A 1 95 ? 24.497 -12.016 -30.683 1.00 77.94 95 SER A C 1
ATOM 777 O O . SER A 1 95 ? 25.129 -11.000 -30.400 1.00 77.94 95 SER A O 1
ATOM 779 N N . ILE A 1 96 ? 23.409 -12.396 -30.003 1.00 73.75 96 ILE A N 1
ATOM 780 C CA . ILE A 1 96 ? 22.909 -11.689 -28.817 1.00 73.75 96 ILE A CA 1
ATOM 781 C C . ILE A 1 96 ? 23.759 -12.019 -27.590 1.00 73.75 96 ILE A C 1
ATOM 783 O O . ILE A 1 96 ? 24.075 -11.116 -26.822 1.00 73.75 96 ILE A O 1
ATOM 787 N N . ASP A 1 97 ? 24.133 -13.288 -27.415 1.00 69.38 97 ASP A N 1
ATOM 788 C CA . ASP A 1 97 ? 24.882 -13.761 -26.241 1.00 69.38 97 ASP A CA 1
ATOM 789 C C . ASP A 1 97 ? 26.369 -13.347 -26.249 1.00 69.38 97 ASP A C 1
ATOM 791 O O . ASP A 1 97 ? 27.071 -13.520 -25.254 1.00 69.38 97 ASP A O 1
ATOM 795 N N . ALA A 1 98 ? 26.863 -12.802 -27.366 1.00 58.16 98 ALA A N 1
ATOM 796 C CA . ALA A 1 98 ? 28.234 -12.314 -27.530 1.00 58.16 98 ALA A CA 1
ATOM 797 C C . ALA A 1 98 ? 28.434 -10.826 -27.149 1.00 58.16 98 ALA A C 1
ATOM 799 O O . ALA A 1 98 ? 29.535 -10.298 -27.336 1.00 58.16 98 ALA A O 1
ATOM 800 N N . LEU A 1 99 ? 27.393 -10.153 -26.639 1.00 50.97 99 LEU A N 1
ATOM 801 C CA . LEU A 1 99 ? 27.414 -8.783 -26.096 1.00 50.97 99 LEU A CA 1
ATOM 802 C C . LEU A 1 99 ? 27.417 -8.787 -24.562 1.00 50.97 99 LEU A C 1
ATOM 804 O O . LEU A 1 99 ? 28.115 -7.917 -23.992 1.00 50.97 99 LEU A O 1
#

pLDDT: mean 87.56, std 14.13, range [50.97, 98.62]

Radius of gyration: 22.21 Å; chains: 1; bounding box: 49×37×55 Å

Organism: Anopheles aquasalis (NCBI:txid42839)

InterPro domains:
  IPR010515 Collagenase NC10/endostatin [PF06482] (2-65)
  IPR016186 C-type lectin-like/link domain superfamily [G3DSA:3.10.100.10] (1-73)
  IPR016187 C-type lectin fold [SSF56436] (2-65)

Sequence (99 aa):
MTWPQKLLWHGSSALGERAIETYCDAWHSASSDKIGLASSLLGNKLLDQERYSCDNRFIVLCVEAVPQDRRRKRRDTRSQHEFANEEEYSQYLQSIDAL

Secondary structure (DSSP, 8-state):
---SS-EEE--B-TTS-B-TTSBHHHHT---TT-EEEEEEGGGT-S---EEEETT---B------S-HHHHHHHHHHHHS---SSHHHHHHHHHHHHT-

Foldseek 3Di:
DVAPAQKEFQCAAPVSHHNCQARQNVLPHLDQVGKHAIDHVVVVDGGDRDIHGSVDDYDYDDDDPDDVVVVVVVVVVVVPDDDPDDVSVVVVVVVVVVD